Protein AF-A0A357CYU9-F1 (afdb_monomer)

Solvent-accessible surface area (backbone atoms only — not comparable to full-atom values): 6472 Å² total; per-residue (Å²): 119,71,69,60,55,52,53,54,51,50,53,52,49,54,56,62,75,67,53,81,68,62,69,78,42,71,64,69,61,31,73,66,31,41,65,56,50,75,91,86,42,53,57,54,31,37,32,49,44,94,86,39,36,31,40,33,36,22,30,33,17,46,42,53,65,66,35,43,41,33,66,43,58,85,70,56,10,29,72,52,79,48,78,32,68,32,52,13,72,95,37,85,16,32,34,33,38,14,65,82,14,40,38,25,30,61,38,53,46,44,81,24,32,51,36,62,58,45,65,48,64,43,67,52

Sequence (124 aa):
MSAEKGKELKTTVDSKANATQEAWITPTLLNGWVNYDESGYATCQYMKDSFGIVHVKGMVKGGSQGTAIFNLPAGYRLSKIEYFITSSNNALGILSTGSSGNVNANVANTAWVSLRSVSFKAEA

Structure (mmCIF, N/CA/C/O backbone):
data_AF-A0A357CYU9-F1
#
_entry.id   AF-A0A357CYU9-F1
#
loop_
_atom_site.group_PDB
_atom_site.id
_atom_site.type_symbol
_atom_site.label_atom_id
_atom_site.label_alt_id
_atom_site.label_comp_id
_atom_site.label_asym_id
_atom_site.label_entity_id
_atom_site.label_seq_id
_atom_site.pdbx_PDB_ins_code
_atom_site.Cartn_x
_atom_site.Cartn_y
_atom_site.Cartn_z
_atom_site.occupancy
_atom_site.B_iso_or_equiv
_atom_site.auth_seq_id
_atom_site.auth_comp_id
_atom_site.auth_asym_id
_atom_site.auth_atom_id
_atom_site.pdbx_PDB_model_num
ATOM 1 N N . MET A 1 1 ? -23.576 17.139 40.466 1.00 58.78 1 MET A N 1
ATOM 2 C CA . MET A 1 1 ? -23.264 17.487 39.061 1.00 58.78 1 MET A CA 1
ATOM 3 C C . MET A 1 1 ? -21.772 17.720 38.774 1.00 58.78 1 MET A C 1
ATOM 5 O O . MET A 1 1 ? -21.321 17.230 37.753 1.00 58.78 1 MET A O 1
ATOM 9 N N . SER A 1 2 ? -20.974 18.403 39.616 1.00 66.19 2 SER A N 1
ATOM 10 C CA . SER A 1 2 ? -19.544 18.669 39.297 1.00 66.19 2 SER A CA 1
ATOM 11 C C . SER A 1 2 ? -18.601 17.453 39.461 1.00 66.19 2 SER A C 1
ATOM 13 O O . SER A 1 2 ? -17.756 17.200 38.608 1.00 66.19 2 SER A O 1
ATOM 15 N N . ALA A 1 3 ? -18.778 16.641 40.512 1.00 66.69 3 ALA A N 1
ATOM 16 C CA . ALA A 1 3 ? -17.900 15.493 40.797 1.00 66.69 3 ALA A CA 1
ATOM 17 C C . ALA A 1 3 ? -18.067 14.308 39.819 1.00 66.69 3 ALA A C 1
ATOM 19 O O . ALA A 1 3 ? -17.107 13.609 39.506 1.00 66.69 3 ALA A O 1
ATOM 20 N N . GLU A 1 4 ? -19.281 14.102 39.311 1.00 68.62 4 GLU A N 1
ATOM 21 C CA . GLU A 1 4 ? -19.623 13.024 38.373 1.00 68.62 4 GLU A CA 1
ATOM 22 C C . GLU A 1 4 ? -19.003 13.273 36.991 1.00 68.62 4 GLU A C 1
ATOM 24 O O . GLU A 1 4 ? -18.333 12.401 36.439 1.00 68.62 4 GLU A O 1
ATOM 29 N N . LYS A 1 5 ? -19.059 14.529 36.532 1.00 72.31 5 LYS A N 1
ATOM 30 C CA . LYS A 1 5 ? -18.427 14.989 35.291 1.00 72.31 5 LYS A CA 1
ATOM 31 C C . LYS A 1 5 ? -16.902 14.805 35.297 1.00 72.31 5 LYS A C 1
ATOM 33 O O . LYS A 1 5 ? -16.318 14.473 34.272 1.00 72.31 5 LYS A O 1
ATOM 38 N N . GLY A 1 6 ? -16.246 14.974 36.450 1.00 71.44 6 GLY A N 1
ATOM 39 C CA . GLY A 1 6 ? -14.804 14.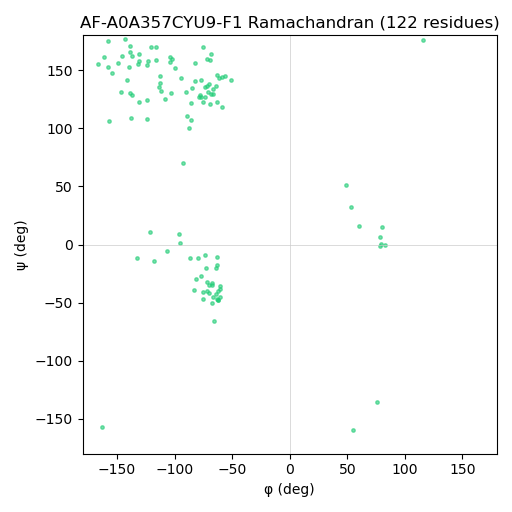725 36.596 1.00 71.44 6 GLY A CA 1
ATOM 40 C C . GLY A 1 6 ? -14.424 13.239 36.522 1.00 71.44 6 GLY A C 1
ATOM 41 O O . GLY A 1 6 ? -13.381 12.891 35.965 1.00 71.44 6 GLY A O 1
ATOM 42 N N . LYS A 1 7 ? -15.286 12.349 37.030 1.00 73.94 7 LYS A N 1
ATOM 43 C CA . LYS A 1 7 ? -15.086 10.891 36.991 1.00 73.94 7 LYS A CA 1
ATOM 44 C C . LYS A 1 7 ? -15.277 10.329 35.576 1.00 73.94 7 LYS A C 1
ATOM 46 O O . LYS A 1 7 ? -14.486 9.491 35.141 1.00 73.94 7 LYS A O 1
ATOM 51 N N . GLU A 1 8 ? -16.266 10.831 34.838 1.00 76.94 8 GLU A N 1
ATOM 52 C CA . GLU A 1 8 ? -16.493 10.499 33.422 1.00 76.94 8 GLU A CA 1
ATOM 53 C C . GLU A 1 8 ? -15.337 10.959 32.525 1.00 76.94 8 GLU A C 1
ATOM 55 O O . GLU A 1 8 ? -14.867 10.197 31.674 1.00 76.94 8 GLU A O 1
ATOM 60 N N . LEU A 1 9 ? -14.819 12.173 32.755 1.00 77.69 9 LEU A N 1
ATOM 61 C CA . LEU A 1 9 ? -13.689 12.706 31.993 1.00 77.69 9 LEU A CA 1
ATOM 62 C C . LEU A 1 9 ? -12.433 11.848 32.188 1.00 77.69 9 LEU A C 1
ATOM 64 O O . LEU A 1 9 ? -11.801 11.448 31.213 1.00 77.69 9 LEU A O 1
A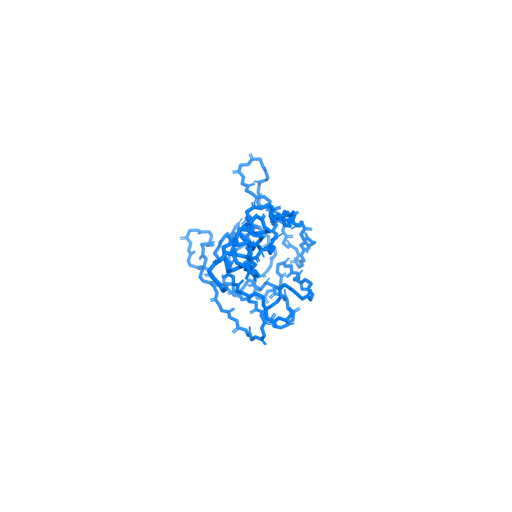TOM 68 N N . LYS A 1 10 ? -12.109 11.505 33.441 1.00 79.06 10 LYS A N 1
ATOM 69 C CA . LYS A 1 10 ? -10.962 10.650 33.773 1.00 79.06 10 LYS A CA 1
ATOM 70 C C . LYS A 1 10 ? -11.079 9.262 33.138 1.00 79.06 10 LYS A C 1
ATOM 72 O O . LYS A 1 10 ? -10.131 8.792 32.525 1.00 79.06 10 LYS A O 1
ATOM 77 N N . THR A 1 11 ? -12.254 8.641 33.223 1.00 77.31 11 THR A N 1
ATOM 78 C CA . THR A 1 11 ? -12.504 7.312 32.636 1.00 77.31 11 THR A CA 1
ATOM 79 C C . THR A 1 11 ? -12.337 7.330 31.113 1.00 77.31 11 THR A C 1
ATOM 81 O O . THR A 1 11 ? -11.739 6.425 30.533 1.00 77.31 11 THR A O 1
ATOM 84 N N . THR A 1 12 ? -12.801 8.398 30.459 1.00 78.94 12 THR A N 1
ATOM 85 C CA . THR A 1 12 ? -12.650 8.577 29.010 1.00 78.94 12 THR A CA 1
ATOM 86 C C . THR A 1 12 ? -11.183 8.775 28.620 1.00 78.94 12 THR A C 1
ATOM 88 O O . THR A 1 12 ? -10.710 8.132 27.683 1.00 78.94 12 THR A O 1
ATOM 91 N N . VAL A 1 13 ? -10.442 9.612 29.353 1.00 82.50 13 VAL A N 1
ATOM 92 C CA . VAL A 1 13 ? -9.008 9.852 29.115 1.00 82.50 13 VAL A CA 1
ATOM 93 C C . VAL A 1 13 ? -8.201 8.569 29.297 1.00 82.50 13 VAL A C 1
ATOM 95 O O . VAL A 1 13 ? -7.439 8.213 28.401 1.00 82.50 13 VAL A O 1
ATOM 98 N N . ASP A 1 14 ? -8.429 7.834 30.387 1.00 83.00 14 ASP A N 1
ATOM 99 C CA . ASP A 1 14 ? -7.730 6.577 30.674 1.00 83.00 14 ASP A CA 1
ATOM 100 C C . ASP A 1 14 ? -7.992 5.532 29.567 1.00 83.00 14 ASP A C 1
ATOM 102 O O . ASP A 1 14 ? -7.073 4.839 29.130 1.00 83.00 14 ASP A O 1
ATOM 106 N N . SER A 1 15 ? -9.222 5.474 29.032 1.00 76.88 15 SER A N 1
ATOM 107 C CA . SER A 1 15 ? -9.577 4.564 27.929 1.00 76.88 15 SER A CA 1
ATOM 108 C C . SER A 1 15 ? -8.891 4.897 26.597 1.00 76.88 15 SER A C 1
ATOM 110 O O . SER A 1 15 ? -8.580 3.994 25.822 1.00 76.88 15 SER A O 1
ATOM 112 N N . LYS A 1 16 ? -8.641 6.183 26.318 1.00 76.44 16 LYS A N 1
ATOM 113 C CA . LYS A 1 16 ? -7.966 6.637 25.093 1.00 76.44 16 LYS A CA 1
ATOM 114 C C . LYS A 1 16 ? -6.447 6.552 25.215 1.00 76.44 16 LYS A C 1
ATOM 116 O O . LYS A 1 16 ? -5.795 6.167 24.252 1.00 76.44 16 LYS A O 1
ATOM 121 N N . ALA A 1 17 ? -5.899 6.881 26.384 1.00 75.00 17 ALA A N 1
ATOM 122 C CA . ALA A 1 17 ? -4.464 6.846 26.650 1.00 75.00 17 ALA A CA 1
ATOM 123 C C . ALA A 1 17 ? -3.900 5.416 26.641 1.00 75.00 17 ALA A C 1
ATOM 125 O O . ALA A 1 17 ? -2.791 5.204 26.160 1.00 75.00 17 ALA A O 1
ATOM 126 N N . ASN A 1 18 ? -4.681 4.436 27.109 1.00 77.56 18 ASN A N 1
ATOM 127 C CA . ASN A 1 18 ? -4.285 3.025 27.130 1.00 77.56 18 ASN A CA 1
ATOM 128 C C . ASN A 1 18 ? -4.807 2.217 25.929 1.00 77.56 18 ASN A C 1
ATOM 130 O O . ASN A 1 18 ? -4.711 0.987 25.927 1.00 77.56 18 ASN A O 1
ATOM 134 N N . ALA A 1 19 ? -5.380 2.870 24.913 1.00 77.06 19 ALA A N 1
ATOM 135 C CA . ALA A 1 19 ? -5.857 2.172 23.726 1.00 77.06 19 ALA A CA 1
ATOM 136 C C . ALA A 1 19 ? -4.675 1.512 22.997 1.00 77.06 19 ALA A C 1
ATOM 138 O O . ALA A 1 19 ? -3.712 2.173 22.610 1.00 77.06 19 ALA A O 1
ATOM 139 N N . THR A 1 20 ? -4.745 0.194 22.812 1.00 81.94 20 THR A N 1
ATOM 140 C CA . THR A 1 20 ? -3.708 -0.547 22.087 1.00 81.94 20 THR A CA 1
ATOM 141 C C . THR A 1 20 ? -3.879 -0.321 20.591 1.00 81.94 20 THR A C 1
ATOM 143 O O . THR A 1 20 ? -4.962 -0.522 20.043 1.00 81.94 20 THR A O 1
ATOM 146 N N . GLN A 1 21 ? -2.804 0.104 19.936 1.00 88.50 21 GLN A N 1
ATOM 147 C CA . GLN A 1 21 ? -2.770 0.313 18.496 1.00 88.50 21 GLN A CA 1
ATOM 148 C C . GLN A 1 21 ? -2.738 -1.036 17.759 1.00 88.50 21 GLN A C 1
ATOM 150 O O . GLN A 1 21 ? -1.974 -1.927 18.130 1.00 88.50 21 GLN A O 1
ATOM 155 N N . GLU A 1 22 ? -3.543 -1.177 16.702 1.00 91.81 22 GLU A N 1
ATOM 156 C CA . GLU A 1 22 ? -3.456 -2.295 15.760 1.00 91.81 22 GLU A CA 1
ATOM 157 C C . GLU A 1 22 ? -2.018 -2.477 15.251 1.00 91.81 22 GLU A C 1
ATOM 159 O O . GLU A 1 22 ? -1.309 -1.503 14.975 1.00 91.81 22 GLU A O 1
ATOM 164 N N . ALA A 1 23 ? -1.599 -3.733 15.099 1.00 94.56 23 ALA A N 1
ATOM 165 C CA . ALA A 1 23 ? -0.304 -4.069 14.529 1.00 94.56 23 ALA A CA 1
ATOM 166 C C . ALA A 1 23 ? -0.244 -3.749 13.025 1.00 94.56 23 ALA A C 1
ATOM 168 O O . ALA A 1 23 ? -1.260 -3.683 12.334 1.00 94.56 23 ALA A O 1
ATOM 169 N N . TRP A 1 24 ? 0.973 -3.598 12.501 1.00 96.69 24 TRP A N 1
ATOM 170 C CA . TRP A 1 24 ? 1.197 -3.512 11.059 1.00 96.69 24 TRP A CA 1
ATOM 171 C C . TRP A 1 24 ? 0.903 -4.852 10.383 1.00 96.69 24 TRP A C 1
ATOM 173 O O . TRP A 1 24 ? 1.431 -5.885 10.790 1.00 96.69 24 TRP A O 1
ATOM 183 N N . ILE A 1 25 ? 0.099 -4.814 9.323 1.00 97.94 25 ILE A N 1
ATOM 184 C CA . ILE A 1 25 ? -0.279 -5.972 8.517 1.00 97.94 25 ILE A CA 1
ATOM 185 C C . ILE A 1 25 ? 0.528 -5.953 7.219 1.00 97.94 25 ILE A C 1
ATOM 187 O O . ILE A 1 25 ? 0.585 -4.936 6.523 1.00 97.94 25 ILE A O 1
ATOM 191 N N . THR A 1 26 ? 1.145 -7.085 6.885 1.00 97.75 26 THR A N 1
ATOM 192 C CA . THR A 1 26 ? 1.853 -7.283 5.614 1.00 97.75 26 THR A CA 1
ATOM 193 C C . THR A 1 26 ? 0.868 -7.823 4.568 1.00 97.75 26 THR A C 1
ATOM 195 O O . THR A 1 26 ? 0.411 -8.959 4.712 1.00 97.75 26 THR A O 1
ATOM 198 N N . PRO A 1 27 ? 0.499 -7.046 3.531 1.00 97.88 27 PRO A N 1
ATOM 199 C CA . PRO A 1 27 ? -0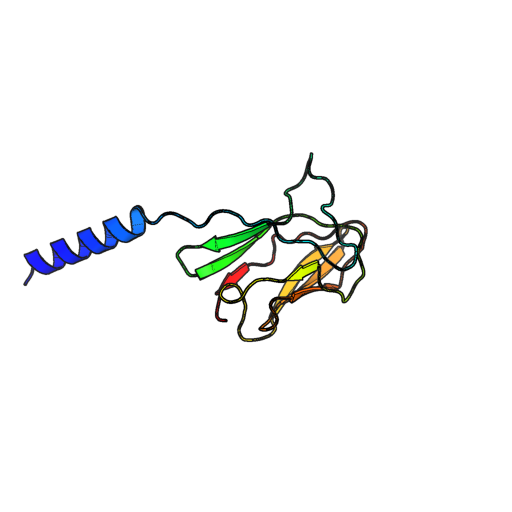.373 -7.527 2.467 1.00 97.88 27 PRO A CA 1
ATOM 200 C C . PRO A 1 27 ? 0.341 -8.529 1.555 1.00 97.88 27 PRO A C 1
ATOM 202 O O . PRO A 1 27 ? 1.563 -8.520 1.417 1.00 97.88 27 PRO A O 1
ATOM 205 N N . THR A 1 28 ? -0.448 -9.333 0.841 1.00 98.06 28 THR A N 1
ATOM 206 C CA . THR A 1 28 ? 0.047 -10.042 -0.346 1.00 98.06 28 THR A CA 1
ATOM 207 C C . THR A 1 28 ? 0.161 -9.054 -1.504 1.00 98.06 28 THR A C 1
ATOM 209 O O . THR A 1 28 ? -0.826 -8.409 -1.866 1.00 98.06 28 THR A O 1
ATOM 212 N N . LEU A 1 29 ? 1.360 -8.932 -2.074 1.00 98.25 29 LEU A N 1
ATOM 213 C CA . LEU A 1 29 ? 1.587 -8.123 -3.268 1.00 98.25 29 LEU A CA 1
ATOM 214 C C . LEU A 1 29 ? 1.089 -8.865 -4.516 1.00 98.25 29 LEU A C 1
ATOM 216 O O . LEU A 1 29 ? 1.205 -10.085 -4.623 1.00 98.25 29 LEU A O 1
ATOM 220 N N . LEU A 1 30 ? 0.497 -8.120 -5.443 1.00 98.44 30 LEU A N 1
ATOM 221 C CA . LEU A 1 30 ? -0.191 -8.629 -6.627 1.00 98.44 30 LEU A CA 1
ATOM 222 C C . LEU A 1 30 ? 0.522 -8.181 -7.905 1.00 98.44 30 LEU A C 1
ATOM 224 O O . LEU A 1 30 ? 1.391 -7.316 -7.881 1.00 98.44 30 LEU A O 1
ATOM 228 N N . ASN A 1 31 ? 0.125 -8.750 -9.046 1.00 97.69 31 ASN A N 1
ATOM 229 C CA . ASN A 1 31 ? 0.497 -8.269 -10.384 1.00 97.69 31 ASN A CA 1
ATOM 230 C C . ASN A 1 31 ? 2.012 -8.099 -10.617 1.00 97.69 31 ASN A C 1
ATOM 232 O O . ASN A 1 31 ? 2.428 -7.212 -11.355 1.00 97.69 31 ASN A O 1
ATOM 236 N N . GLY A 1 32 ? 2.838 -8.939 -9.982 1.00 97.50 32 GLY A N 1
ATOM 237 C CA . GLY A 1 32 ? 4.298 -8.906 -10.114 1.00 97.50 32 GLY A CA 1
ATOM 238 C C . GLY A 1 32 ? 4.998 -7.808 -9.307 1.00 97.50 32 GLY A C 1
ATOM 239 O O . GLY A 1 32 ? 6.207 -7.632 -9.464 1.00 97.50 32 GLY A O 1
ATOM 240 N N . TRP A 1 33 ? 4.274 -7.066 -8.463 1.00 98.12 33 TRP A N 1
ATOM 241 C CA . TRP A 1 33 ? 4.878 -6.160 -7.490 1.00 98.12 33 TRP A CA 1
ATOM 242 C C . TRP A 1 33 ? 5.571 -6.953 -6.380 1.00 98.12 33 TRP A C 1
ATOM 244 O O . TRP A 1 33 ? 5.043 -7.943 -5.878 1.00 98.12 33 TRP A O 1
ATOM 254 N N . VAL A 1 34 ? 6.753 -6.494 -5.980 1.00 97.88 34 VAL A N 1
ATOM 255 C CA . VAL A 1 34 ? 7.544 -7.053 -4.873 1.00 97.88 34 VAL A CA 1
ATOM 256 C C . VAL A 1 34 ? 8.121 -5.919 -4.027 1.00 97.88 34 VAL A C 1
ATOM 258 O O . VAL A 1 34 ? 8.191 -4.780 -4.492 1.00 97.88 34 VAL A O 1
ATOM 261 N N . ASN A 1 35 ? 8.556 -6.195 -2.796 1.00 97.62 35 ASN A N 1
ATOM 262 C CA . ASN A 1 35 ? 9.291 -5.198 -2.009 1.00 97.62 35 ASN A CA 1
ATOM 263 C C . ASN A 1 35 ? 10.602 -4.816 -2.723 1.00 97.62 35 ASN A C 1
ATOM 265 O O . ASN A 1 35 ? 11.235 -5.649 -3.376 1.00 97.62 35 ASN A O 1
ATOM 269 N N . TYR A 1 36 ? 10.996 -3.543 -2.638 1.00 95.94 36 TYR A N 1
ATOM 270 C CA . TYR A 1 36 ? 12.164 -3.023 -3.356 1.00 95.94 36 TYR A CA 1
ATOM 271 C C . TYR A 1 36 ? 13.482 -3.641 -2.860 1.00 95.94 36 TYR A C 1
ATOM 273 O O . TYR A 1 36 ? 14.144 -4.366 -3.608 1.00 95.94 36 TYR A O 1
ATOM 281 N N . ASP A 1 37 ? 13.835 -3.359 -1.607 1.00 90.19 37 ASP A N 1
ATOM 282 C CA . ASP A 1 37 ? 14.990 -3.902 -0.891 1.00 90.19 37 ASP A CA 1
ATOM 283 C C . ASP A 1 37 ? 14.721 -3.793 0.615 1.00 90.19 37 ASP A C 1
ATOM 285 O O . ASP A 1 37 ? 14.745 -2.705 1.190 1.00 90.19 37 ASP A O 1
ATOM 289 N N . GLU A 1 38 ? 14.434 -4.926 1.250 1.00 79.56 38 GLU A N 1
ATOM 290 C CA . GLU A 1 38 ? 14.047 -4.989 2.664 1.00 79.56 38 GLU A CA 1
ATOM 291 C C . GLU A 1 38 ? 15.229 -4.758 3.624 1.00 79.56 38 GLU A C 1
ATOM 293 O O . GLU A 1 38 ? 15.015 -4.589 4.822 1.00 79.56 38 GLU A O 1
ATOM 298 N N . SER A 1 39 ? 16.471 -4.717 3.121 1.00 85.19 39 SER A N 1
ATOM 299 C CA . SER A 1 39 ? 17.660 -4.459 3.944 1.00 85.19 39 SER A CA 1
ATOM 300 C C . SER A 1 39 ? 17.881 -2.969 4.229 1.00 85.19 39 SER A C 1
ATOM 302 O O . SER A 1 39 ? 18.403 -2.615 5.287 1.00 85.19 39 SER A O 1
ATOM 304 N N . GLY A 1 40 ? 17.452 -2.096 3.309 1.00 89.81 40 GLY A N 1
ATOM 305 C CA . GLY A 1 40 ? 17.601 -0.640 3.413 1.00 89.81 40 GLY A CA 1
ATOM 306 C C . GLY A 1 40 ? 16.285 0.141 3.447 1.00 89.81 40 GLY A C 1
ATOM 307 O O . GLY A 1 40 ? 16.286 1.320 3.804 1.00 89.81 40 GLY A O 1
ATOM 308 N N . TYR A 1 41 ? 15.160 -0.486 3.092 1.00 93.50 41 TYR A N 1
ATOM 309 C CA . TYR A 1 41 ? 13.866 0.181 2.954 1.00 93.50 41 TYR A CA 1
ATOM 310 C C . TYR A 1 41 ? 12.752 -0.582 3.666 1.00 93.50 41 TYR A C 1
ATOM 312 O O . TYR A 1 41 ? 12.804 -1.792 3.863 1.00 93.50 41 TYR A O 1
ATOM 320 N N . ALA A 1 42 ? 11.702 0.147 4.047 1.00 94.12 42 ALA A N 1
ATOM 321 C CA . ALA A 1 42 ? 10.553 -0.455 4.706 1.00 94.12 42 ALA A CA 1
ATOM 322 C C . ALA A 1 42 ? 9.821 -1.444 3.777 1.00 94.12 42 ALA A C 1
ATOM 324 O O . ALA A 1 42 ? 9.526 -1.133 2.620 1.00 94.12 42 ALA A O 1
ATOM 325 N N . THR A 1 43 ? 9.451 -2.598 4.327 1.00 96.38 43 THR A N 1
ATOM 326 C CA . THR A 1 43 ? 8.523 -3.555 3.711 1.00 96.38 43 THR A CA 1
ATOM 327 C C . THR A 1 43 ? 7.140 -2.922 3.541 1.00 96.38 43 THR A C 1
ATOM 329 O O . THR A 1 43 ? 6.706 -2.121 4.380 1.00 96.38 43 THR A O 1
ATOM 332 N N . CYS A 1 44 ? 6.432 -3.281 2.466 1.00 97.75 44 CYS A N 1
ATOM 333 C CA . CYS A 1 44 ? 5.042 -2.885 2.265 1.00 97.75 44 CYS A CA 1
ATOM 334 C C . CYS A 1 44 ? 4.174 -3.393 3.420 1.00 97.75 44 CYS A C 1
ATOM 336 O O . CYS A 1 44 ? 4.074 -4.599 3.637 1.00 97.75 44 CYS A O 1
ATOM 338 N N . GLN A 1 45 ? 3.546 -2.477 4.156 1.00 97.88 45 GLN A N 1
ATOM 339 C CA . GLN A 1 45 ? 2.621 -2.791 5.244 1.00 97.88 45 GLN A CA 1
ATOM 340 C C . GLN A 1 45 ? 1.555 -1.701 5.366 1.00 97.88 45 GLN A C 1
ATOM 342 O O . GLN A 1 45 ? 1.793 -0.544 5.006 1.00 97.88 45 GLN A O 1
ATOM 347 N N . TYR A 1 46 ? 0.407 -2.050 5.939 1.00 98.12 46 TYR A N 1
ATOM 348 C CA . TYR A 1 46 ? -0.637 -1.097 6.306 1.00 98.12 46 TYR A CA 1
ATOM 349 C C . TYR A 1 46 ? -1.107 -1.316 7.745 1.00 98.12 46 TYR A C 1
ATOM 351 O O . TYR A 1 46 ? -0.917 -2.384 8.322 1.00 98.12 46 TYR A O 1
ATOM 359 N N . MET A 1 47 ? -1.692 -0.287 8.341 1.00 96.88 47 MET A N 1
ATOM 360 C CA . MET A 1 47 ? -2.251 -0.322 9.691 1.00 96.88 47 MET A CA 1
ATOM 361 C C . MET A 1 47 ? -3.344 0.737 9.793 1.00 96.88 47 MET A C 1
ATOM 363 O O . MET A 1 47 ? -3.238 1.773 9.142 1.00 96.88 47 MET A O 1
ATOM 367 N N . LYS A 1 48 ? -4.385 0.494 10.591 1.00 95.81 48 LYS A N 1
ATOM 368 C CA . LYS A 1 48 ? -5.402 1.501 10.896 1.00 95.81 48 LYS A CA 1
ATOM 369 C C . LYS A 1 48 ? -5.247 1.961 12.334 1.00 95.81 48 LYS A C 1
ATOM 371 O O . LYS A 1 48 ? -5.224 1.149 13.258 1.00 95.81 48 LYS A O 1
ATOM 376 N N . ASP A 1 49 ? -5.107 3.266 12.520 1.00 94.62 49 ASP A N 1
ATOM 377 C CA . ASP A 1 49 ? -4.932 3.832 13.845 1.00 94.62 49 ASP A CA 1
ATOM 378 C C . ASP A 1 49 ? -6.231 3.871 14.657 1.00 94.62 49 ASP A C 1
ATOM 380 O O . ASP A 1 49 ? -7.329 3.629 14.149 1.00 94.62 49 ASP A O 1
ATOM 384 N N . SER A 1 50 ? -6.114 4.176 15.948 1.00 91.19 50 SER A N 1
ATOM 385 C CA . SER A 1 50 ? -7.265 4.300 16.850 1.00 91.19 50 SER A CA 1
ATOM 386 C C . SER A 1 50 ? -8.235 5.440 16.486 1.00 91.19 50 SER A C 1
ATOM 388 O O . SER A 1 50 ? -9.344 5.494 17.026 1.00 91.19 50 SER A O 1
ATOM 390 N N . PHE A 1 51 ? -7.857 6.325 15.556 1.00 91.00 51 PHE A N 1
ATOM 391 C CA . PHE A 1 51 ? -8.716 7.358 14.972 1.00 91.00 51 PHE A CA 1
ATOM 392 C C . PHE A 1 51 ? -9.362 6.917 13.649 1.00 91.00 51 PHE A C 1
ATOM 394 O O . PHE A 1 51 ? -10.130 7.676 13.051 1.00 91.00 51 PHE A O 1
ATOM 401 N N . GLY A 1 52 ? -9.101 5.684 13.211 1.00 93.62 52 GLY A N 1
ATOM 402 C CA . GLY A 1 52 ? -9.611 5.125 11.967 1.00 93.62 52 GLY A CA 1
ATOM 403 C C . GLY A 1 52 ? -8.832 5.577 10.733 1.00 93.62 52 GLY A C 1
ATOM 404 O O . GLY A 1 52 ? -9.338 5.411 9.625 1.00 93.62 52 GLY A O 1
ATOM 405 N N . ILE A 1 53 ? -7.636 6.151 10.890 1.00 96.50 53 ILE A N 1
ATOM 406 C CA . ILE A 1 53 ? -6.783 6.527 9.763 1.00 96.50 53 ILE A CA 1
ATOM 407 C C . ILE A 1 53 ? -5.950 5.321 9.347 1.00 96.50 53 ILE A C 1
ATOM 409 O O . ILE A 1 53 ? -5.190 4.760 10.132 1.00 96.50 53 ILE A O 1
ATOM 413 N N . VAL A 1 54 ? -6.092 4.924 8.091 1.00 97.62 54 VAL A N 1
ATOM 414 C CA . VAL A 1 54 ? -5.249 3.923 7.454 1.00 97.62 54 VAL A CA 1
ATOM 415 C C . VAL A 1 54 ? -3.939 4.583 7.070 1.00 97.62 54 VAL A C 1
ATOM 417 O O . VAL A 1 54 ? -3.909 5.600 6.382 1.00 97.62 54 VAL A O 1
ATOM 420 N N . HIS A 1 55 ? -2.847 3.980 7.511 1.00 97.38 55 HIS A N 1
ATOM 421 C CA . HIS A 1 55 ? -1.484 4.339 7.170 1.00 97.38 55 HIS A CA 1
ATOM 422 C C . HIS A 1 55 ? -0.894 3.231 6.323 1.00 97.38 55 HIS A C 1
ATOM 424 O O . HIS A 1 55 ? -0.955 2.062 6.702 1.00 97.38 55 HIS A O 1
ATOM 430 N N . VAL A 1 56 ? -0.266 3.598 5.212 1.00 97.75 56 VAL A N 1
ATOM 431 C CA . VAL A 1 56 ? 0.531 2.674 4.408 1.00 97.75 56 VAL A CA 1
ATOM 432 C C . VAL A 1 56 ? 1.999 3.082 4.495 1.00 97.75 56 VAL A C 1
ATOM 434 O O . VAL A 1 56 ? 2.362 4.257 4.619 1.00 97.75 56 VAL A O 1
ATOM 437 N N . LYS A 1 57 ? 2.882 2.090 4.482 1.00 95.88 57 LYS A N 1
ATOM 438 C CA . LYS A 1 57 ? 4.323 2.295 4.382 1.00 95.88 57 LYS A CA 1
ATOM 439 C C . LYS A 1 57 ? 4.935 1.262 3.453 1.00 95.88 57 LYS A C 1
ATOM 441 O O . LYS A 1 57 ? 4.328 0.239 3.151 1.00 95.88 57 LYS A O 1
ATOM 446 N N . GLY A 1 58 ? 6.168 1.542 3.066 1.00 95.94 58 GLY A N 1
ATOM 447 C CA . GLY A 1 58 ? 7.012 0.634 2.316 1.00 95.94 58 GLY A CA 1
ATOM 448 C C . GLY A 1 58 ? 7.361 1.142 0.931 1.00 95.94 58 GLY A C 1
ATOM 449 O O . GLY A 1 58 ? 6.916 2.213 0.506 1.00 95.94 58 GLY A O 1
ATOM 450 N N . MET A 1 59 ? 8.196 0.364 0.256 1.00 96.94 59 MET A N 1
ATOM 45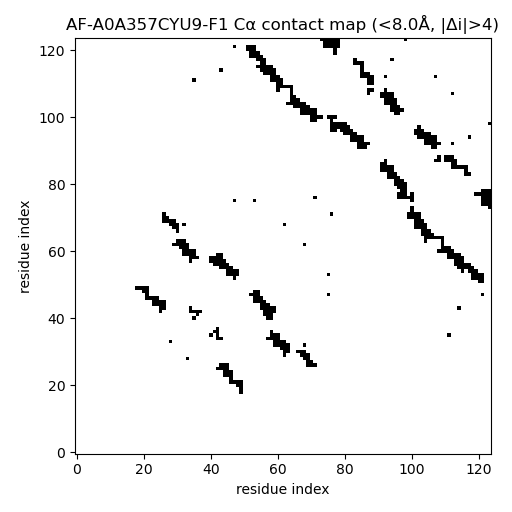1 C CA . MET A 1 59 ? 8.697 0.663 -1.076 1.00 96.94 59 MET A CA 1
ATOM 452 C C . MET A 1 59 ? 8.655 -0.603 -1.922 1.00 96.94 59 MET A C 1
ATOM 454 O O . MET A 1 59 ? 9.134 -1.656 -1.499 1.00 96.94 59 MET A O 1
ATOM 458 N N . VAL A 1 60 ? 8.062 -0.506 -3.107 1.00 97.94 60 VAL A N 1
ATOM 459 C CA . VAL A 1 60 ? 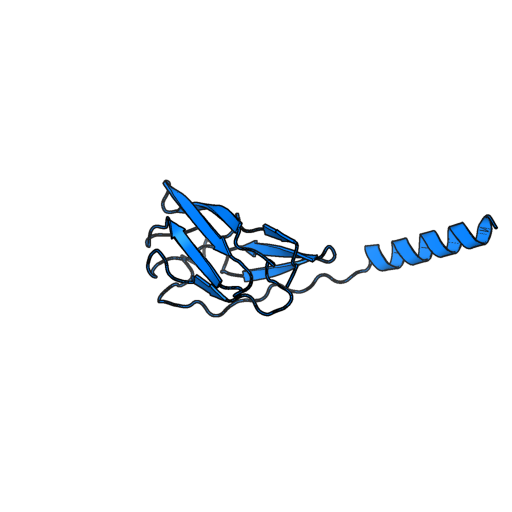7.827 -1.652 -3.997 1.00 97.94 60 VAL A CA 1
ATOM 460 C C . VAL A 1 60 ? 8.467 -1.433 -5.358 1.00 97.94 60 VAL A C 1
ATOM 462 O O . VAL A 1 60 ? 8.723 -0.296 -5.744 1.00 97.94 60 VAL A O 1
ATOM 465 N N . LYS A 1 61 ? 8.721 -2.520 -6.086 1.00 97.75 61 LYS A N 1
ATOM 466 C CA . LYS A 1 61 ? 9.271 -2.541 -7.446 1.00 97.75 61 LYS A CA 1
ATOM 467 C C . LYS A 1 61 ? 8.646 -3.645 -8.288 1.00 97.75 61 LYS A C 1
ATOM 469 O O . LYS A 1 61 ? 7.884 -4.469 -7.784 1.00 97.75 61 LYS A O 1
ATOM 474 N N . GLY A 1 62 ? 9.038 -3.691 -9.554 1.00 97.19 62 GLY A N 1
ATOM 475 C CA . GLY A 1 62 ? 8.518 -4.626 -10.535 1.00 97.19 62 GLY A CA 1
ATOM 476 C C . GLY A 1 62 ? 7.128 -4.203 -10.979 1.00 97.19 62 GLY A C 1
ATOM 477 O O . GLY A 1 62 ? 6.892 -3.027 -11.252 1.00 97.19 62 GLY A O 1
ATOM 478 N N . GLY A 1 63 ? 6.228 -5.177 -11.044 1.00 96.00 63 GLY A N 1
ATOM 479 C CA . GLY A 1 63 ? 4.835 -4.981 -11.412 1.00 96.00 63 GLY A CA 1
ATOM 480 C C . GLY A 1 63 ? 4.616 -4.279 -12.750 1.00 96.00 63 GLY A C 1
ATOM 481 O O . GLY A 1 63 ? 5.466 -4.273 -13.643 1.00 96.00 63 GLY A O 1
ATOM 482 N N . SER A 1 64 ? 3.423 -3.717 -12.916 1.00 94.50 64 SER A N 1
ATOM 483 C CA . SER A 1 64 ? 3.042 -2.965 -14.113 1.00 94.50 64 SER A CA 1
ATOM 484 C C . SER A 1 64 ? 2.191 -1.757 -13.746 1.00 94.50 64 SER A C 1
ATOM 486 O O . SER A 1 64 ? 1.343 -1.820 -12.853 1.00 94.50 64 SER A O 1
ATOM 488 N N . GLN A 1 65 ? 2.409 -0.647 -14.446 1.00 93.25 65 GLN A N 1
ATOM 489 C CA . GLN A 1 65 ? 1.605 0.560 -14.281 1.00 93.25 65 GLN A CA 1
ATOM 490 C C . GLN A 1 65 ? 0.121 0.267 -14.566 1.00 93.25 65 GLN A C 1
ATOM 492 O O . GLN A 1 65 ? -0.210 -0.551 -15.420 1.00 93.25 65 GLN A O 1
ATOM 497 N N . GLY A 1 66 ? -0.772 0.919 -13.824 1.00 92.75 66 GLY A N 1
ATOM 498 C CA . GLY A 1 66 ? -2.221 0.738 -13.929 1.00 92.75 66 GLY A CA 1
ATOM 499 C C . GLY A 1 66 ? -2.765 -0.507 -13.222 1.00 92.75 66 GLY A C 1
ATOM 500 O O . GLY A 1 66 ? -3.974 -0.721 -13.239 1.00 92.75 66 GLY A O 1
ATOM 501 N N . THR A 1 67 ? -1.913 -1.309 -12.576 1.00 96.62 67 THR A N 1
ATOM 502 C CA . THR A 1 67 ? -2.331 -2.510 -11.834 1.00 96.62 67 THR A CA 1
ATOM 503 C C . THR A 1 67 ? -2.351 -2.279 -10.322 1.00 96.62 67 THR A C 1
ATOM 505 O O . THR A 1 67 ? -1.707 -1.362 -9.802 1.00 96.62 67 THR A O 1
ATOM 508 N N . ALA A 1 68 ? -3.097 -3.122 -9.604 1.00 97.75 68 ALA A N 1
ATOM 509 C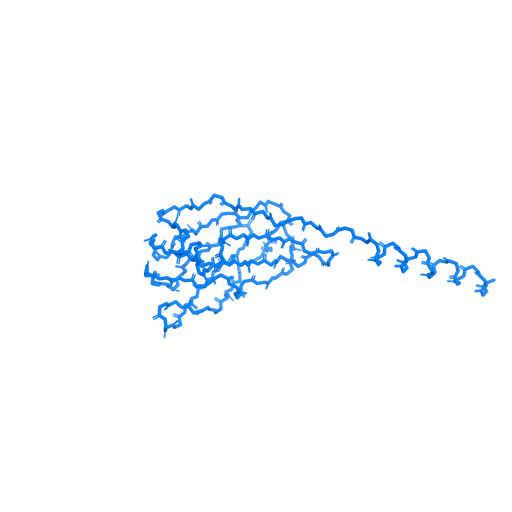 CA . ALA A 1 68 ? -3.120 -3.112 -8.146 1.00 97.75 68 ALA A CA 1
ATOM 510 C C . ALA A 1 68 ? -1.796 -3.648 -7.578 1.00 97.75 68 ALA A C 1
ATOM 512 O O . ALA A 1 68 ? -1.344 -4.724 -7.967 1.00 97.75 68 ALA A O 1
ATOM 513 N N . ILE A 1 69 ? -1.210 -2.922 -6.630 1.00 98.19 69 ILE A N 1
ATOM 514 C CA . ILE A 1 69 ? -0.035 -3.344 -5.860 1.00 98.19 69 ILE A CA 1
ATOM 515 C C . ILE A 1 69 ? -0.459 -4.378 -4.816 1.00 98.19 69 ILE A C 1
ATOM 517 O O . ILE A 1 69 ? 0.166 -5.424 -4.687 1.00 98.19 69 ILE A O 1
ATOM 521 N N . PHE A 1 70 ? -1.545 -4.097 -4.095 1.00 98.50 70 PHE A N 1
ATOM 522 C CA . PHE A 1 70 ? -2.202 -5.007 -3.158 1.00 98.50 70 PHE A CA 1
ATOM 523 C C . PHE A 1 70 ? -3.664 -4.589 -2.938 1.00 98.50 70 PHE A C 1
ATOM 525 O O . PHE A 1 70 ? -4.109 -3.554 -3.446 1.00 98.50 70 PHE A O 1
ATOM 532 N N . ASN A 1 71 ? -4.412 -5.391 -2.176 1.00 98.06 71 ASN A N 1
ATOM 533 C CA . ASN A 1 71 ? -5.789 -5.098 -1.782 1.00 98.06 71 ASN A CA 1
ATOM 534 C C . ASN A 1 71 ? -5.902 -4.874 -0.268 1.00 98.06 71 ASN A C 1
ATOM 536 O O . ASN A 1 71 ? -5.359 -5.641 0.526 1.00 98.06 71 ASN A O 1
ATOM 540 N N . LEU A 1 72 ? -6.633 -3.833 0.118 1.00 97.69 72 LEU A N 1
ATOM 541 C CA . LEU A 1 72 ? -7.040 -3.567 1.490 1.00 97.69 72 LEU A CA 1
ATOM 542 C C . LEU A 1 72 ? -8.325 -4.345 1.818 1.00 97.69 72 LEU A C 1
ATOM 544 O O . LEU A 1 72 ? -9.279 -4.313 1.029 1.00 97.69 72 LEU A O 1
ATOM 548 N N . PRO A 1 73 ? -8.411 -5.002 2.985 1.00 97.19 73 PRO A N 1
ATOM 549 C CA . PRO A 1 73 ? -9.637 -5.665 3.415 1.00 97.19 73 PRO A CA 1
ATOM 550 C C . PRO A 1 73 ? -10.740 -4.647 3.741 1.00 97.19 73 PRO A C 1
ATOM 552 O O . PRO A 1 73 ? -10.474 -3.457 3.918 1.00 97.19 73 PRO A O 1
ATOM 555 N N . ALA A 1 74 ? -11.988 -5.115 3.817 1.00 96.06 74 ALA A N 1
ATOM 556 C CA . ALA A 1 74 ? -13.107 -4.291 4.278 1.00 96.06 74 ALA A CA 1
ATOM 557 C C . ALA A 1 74 ? -12.821 -3.713 5.679 1.00 96.06 74 ALA A C 1
ATOM 559 O O . ALA A 1 74 ? -12.164 -4.355 6.501 1.00 96.06 74 ALA A O 1
ATOM 560 N N . GLY A 1 75 ? -13.278 -2.490 5.941 1.00 95.19 75 GLY A N 1
ATOM 561 C CA . GLY A 1 75 ? -12.955 -1.735 7.152 1.00 95.19 75 GLY A CA 1
ATOM 562 C C . GLY A 1 75 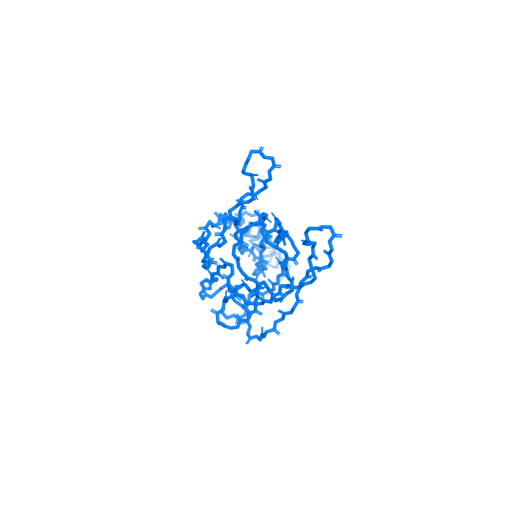? -11.616 -0.985 7.112 1.00 95.19 75 GLY A C 1
ATOM 563 O O . GLY A 1 75 ? -11.278 -0.322 8.096 1.00 95.19 75 GLY A O 1
ATOM 564 N N . TYR A 1 76 ? -10.855 -1.081 6.018 1.00 97.69 76 TYR A N 1
ATOM 565 C CA . TYR A 1 76 ? -9.637 -0.299 5.750 1.00 97.69 76 TYR A CA 1
ATOM 566 C C . TYR A 1 76 ? -9.757 0.512 4.450 1.00 97.69 76 TYR A C 1
ATOM 568 O O . TYR A 1 76 ? -8.754 1.007 3.940 1.00 97.69 76 TYR A O 1
ATOM 576 N N . ARG A 1 77 ? -10.950 0.615 3.855 1.00 97.00 77 ARG A N 1
ATOM 577 C CA . ARG A 1 77 ? -11.132 1.177 2.511 1.00 97.00 77 ARG A CA 1
ATOM 578 C C . ARG A 1 77 ? -11.710 2.583 2.577 1.00 97.00 77 ARG A C 1
ATOM 580 O O . ARG A 1 77 ? -12.299 2.985 3.578 1.00 97.00 77 ARG A O 1
ATOM 587 N N . LEU A 1 78 ? -11.560 3.316 1.480 1.00 95.19 78 LEU A N 1
ATOM 588 C CA . LEU A 1 78 ? -12.315 4.540 1.221 1.00 95.19 78 LEU A CA 1
ATOM 589 C C . LEU A 1 78 ? -13.695 4.205 0.656 1.00 95.19 78 LEU A C 1
ATOM 591 O O . LEU A 1 78 ? -13.872 3.173 0.009 1.00 95.19 78 LEU A O 1
ATOM 595 N N . SER A 1 79 ? -14.659 5.111 0.812 1.00 94.94 79 SER A N 1
ATOM 596 C CA . SER A 1 79 ? -15.970 4.977 0.165 1.00 94.94 79 SER A CA 1
ATOM 597 C C . SER A 1 79 ? -15.935 5.345 -1.326 1.00 94.94 79 SER A C 1
ATOM 599 O O . SER A 1 79 ? -16.719 4.827 -2.126 1.00 94.94 79 SER A O 1
ATOM 601 N N . LYS A 1 80 ? -15.000 6.218 -1.716 1.00 95.81 80 LYS A N 1
ATOM 602 C CA . LYS A 1 80 ? -14.807 6.731 -3.079 1.00 95.81 80 LYS A CA 1
ATOM 603 C C . LYS A 1 80 ? -13.346 6.625 -3.493 1.00 95.81 80 LYS A C 1
ATOM 605 O O . LYS A 1 80 ? -12.472 6.411 -2.664 1.00 95.81 80 LYS A O 1
ATOM 610 N N . ILE A 1 81 ? -13.091 6.736 -4.793 1.00 96.94 81 ILE A N 1
ATOM 611 C CA . ILE A 1 81 ? -11.724 6.717 -5.311 1.00 96.94 81 ILE A CA 1
ATOM 612 C C . ILE A 1 81 ? -11.043 8.043 -4.970 1.00 96.94 81 ILE A C 1
ATOM 614 O O . ILE A 1 81 ? -11.556 9.103 -5.328 1.00 96.94 81 ILE A O 1
ATOM 618 N N . GLU A 1 82 ? -9.873 7.968 -4.347 1.00 97.38 82 GLU A N 1
ATOM 619 C CA . GLU A 1 82 ? -8.980 9.105 -4.127 1.00 97.38 82 GLU A CA 1
ATOM 620 C C . GLU A 1 82 ? -7.595 8.831 -4.711 1.00 97.38 82 GLU A C 1
ATOM 622 O O . GLU A 1 82 ? -7.176 7.677 -4.851 1.00 97.38 82 GLU A O 1
ATOM 627 N N . TYR A 1 83 ? -6.891 9.911 -5.052 1.00 97.25 83 TYR A N 1
ATOM 628 C CA . TYR A 1 83 ? -5.559 9.882 -5.645 1.00 97.25 83 TYR A CA 1
ATOM 629 C C . TYR A 1 83 ? -4.516 10.455 -4.686 1.00 97.25 83 TYR A C 1
ATOM 631 O O . TYR A 1 83 ? -4.731 11.489 -4.059 1.00 97.25 83 TYR A O 1
ATOM 639 N N . PHE A 1 84 ? -3.354 9.811 -4.641 1.00 97.62 84 PHE A N 1
ATOM 640 C CA . PHE A 1 84 ? -2.238 10.158 -3.771 1.00 97.62 84 PHE A CA 1
ATOM 641 C C . PHE A 1 84 ? -0.997 10.392 -4.621 1.00 97.62 84 PHE A C 1
ATOM 643 O O . PHE A 1 84 ? -0.571 9.514 -5.375 1.00 97.62 84 PHE A O 1
ATOM 650 N N . ILE A 1 85 ? -0.391 11.569 -4.483 1.00 97.69 85 ILE A N 1
ATOM 651 C CA . ILE A 1 85 ? 0.901 11.856 -5.108 1.00 97.69 85 ILE A CA 1
ATOM 652 C C . ILE A 1 85 ? 1.9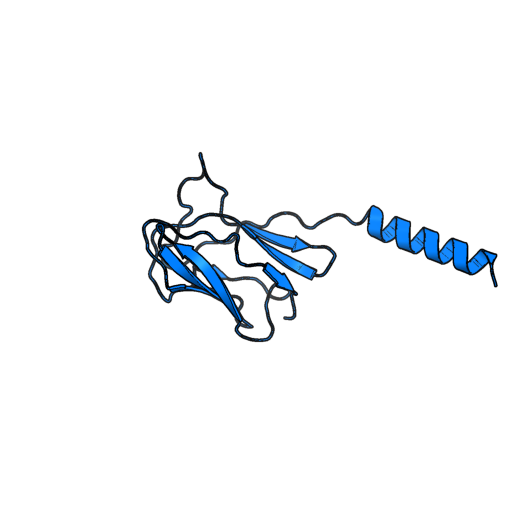74 11.061 -4.363 1.00 97.69 85 ILE A C 1
ATOM 654 O O . ILE A 1 85 ? 1.976 10.996 -3.135 1.00 97.69 85 ILE A O 1
ATOM 658 N N . THR A 1 86 ? 2.893 10.447 -5.097 1.00 96.69 86 THR A N 1
ATOM 659 C CA . THR A 1 86 ? 4.039 9.739 -4.525 1.00 96.69 86 THR A CA 1
ATOM 660 C C . THR A 1 86 ? 5.312 10.003 -5.322 1.00 96.69 86 THR A C 1
ATOM 662 O O . THR A 1 86 ? 5.278 10.577 -6.408 1.00 96.69 86 THR A O 1
ATOM 665 N N . SER A 1 87 ? 6.445 9.569 -4.780 1.00 96.62 87 SER A N 1
ATOM 666 C CA . SER A 1 87 ? 7.699 9.485 -5.519 1.00 96.62 87 SER A CA 1
ATOM 667 C C . SER A 1 87 ? 7.819 8.111 -6.172 1.00 96.62 87 SER A C 1
ATOM 669 O O . SER A 1 87 ? 7.634 7.076 -5.520 1.00 96.62 87 SER A O 1
ATOM 671 N N . SER A 1 88 ? 8.144 8.100 -7.461 1.00 96.75 88 SER A N 1
ATOM 672 C CA . SER A 1 88 ? 8.391 6.891 -8.233 1.00 96.75 88 SER A CA 1
ATOM 673 C C . SER A 1 88 ? 9.596 7.084 -9.144 1.00 96.75 88 SER A C 1
ATOM 675 O O . SER A 1 88 ? 9.543 7.838 -10.110 1.00 96.75 88 SER A O 1
ATOM 677 N N . ASN A 1 89 ? 10.700 6.414 -8.818 1.00 96.50 89 ASN A N 1
ATOM 678 C CA . ASN A 1 89 ? 11.979 6.526 -9.518 1.00 96.50 89 ASN A CA 1
ATOM 679 C C . ASN A 1 89 ? 12.448 7.972 -9.763 1.00 96.50 89 ASN A C 1
ATOM 681 O O . ASN A 1 89 ? 12.761 8.355 -10.887 1.00 96.50 89 ASN A O 1
ATOM 685 N N . ASN A 1 90 ? 12.467 8.781 -8.700 1.00 95.44 90 ASN A N 1
ATOM 686 C CA . ASN A 1 90 ? 12.805 10.212 -8.724 1.00 95.44 90 ASN A CA 1
ATOM 687 C C . ASN A 1 90 ? 11.890 11.071 -9.617 1.00 95.44 90 ASN A C 1
ATOM 689 O O . ASN A 1 90 ? 12.222 12.214 -9.922 1.00 95.44 90 ASN A O 1
ATOM 693 N N . ALA A 1 91 ? 10.732 10.543 -10.010 1.00 96.06 91 ALA A N 1
ATOM 694 C CA . ALA A 1 91 ? 9.692 11.249 -10.737 1.00 96.06 91 ALA A CA 1
ATOM 695 C C . ALA A 1 91 ? 8.378 11.251 -9.943 1.00 96.06 91 ALA A C 1
ATOM 697 O O . ALA A 1 91 ? 8.225 10.560 -8.930 1.00 96.06 91 ALA A O 1
ATOM 698 N N . LEU A 1 92 ? 7.416 12.044 -10.417 1.00 96.19 92 LEU A N 1
ATOM 699 C CA . LEU A 1 92 ? 6.066 12.051 -9.869 1.00 96.19 92 LEU A CA 1
ATOM 700 C C . LEU A 1 92 ? 5.380 10.713 -10.161 1.00 96.19 92 LEU A C 1
ATOM 702 O O . LEU A 1 92 ? 5.327 10.263 -11.305 1.00 96.19 92 LEU A O 1
ATOM 706 N N . GLY A 1 93 ? 4.824 10.110 -9.118 1.00 97.12 93 GLY A N 1
ATOM 707 C CA . GLY A 1 93 ? 3.908 8.987 -9.203 1.00 97.12 93 GLY A CA 1
ATOM 708 C C . GLY A 1 93 ? 2.524 9.350 -8.675 1.00 97.12 93 GLY A C 1
ATOM 709 O O . GLY A 1 93 ? 2.360 10.287 -7.893 1.00 97.12 93 GLY A O 1
ATOM 710 N N . ILE A 1 94 ? 1.525 8.583 -9.094 1.00 97.69 94 ILE A N 1
ATOM 711 C CA . ILE A 1 94 ? 0.139 8.695 -8.648 1.00 97.69 94 ILE A CA 1
ATOM 712 C C . ILE A 1 94 ? -0.343 7.303 -8.265 1.00 97.69 94 ILE A C 1
ATOM 714 O O . ILE A 1 94 ? -0.342 6.386 -9.091 1.00 97.69 94 ILE A O 1
ATOM 718 N N . LEU A 1 95 ? -0.781 7.173 -7.018 1.00 98.00 95 LEU A N 1
ATOM 719 C CA . LEU A 1 95 ? -1.489 6.008 -6.509 1.00 98.00 95 LEU A CA 1
ATOM 720 C C . LEU A 1 95 ? -2.976 6.327 -6.374 1.00 98.00 95 LEU A C 1
ATOM 722 O O . LEU A 1 95 ? -3.344 7.489 -6.212 1.00 98.00 95 LEU A O 1
ATOM 726 N N . SER A 1 96 ? -3.831 5.311 -6.388 1.00 97.62 96 SER A N 1
ATOM 727 C CA . SER A 1 96 ? -5.236 5.474 -6.006 1.00 97.62 96 SER A CA 1
ATOM 728 C C . SER A 1 96 ? -5.739 4.310 -5.178 1.00 97.62 96 SER A C 1
ATOM 730 O O . SER A 1 96 ? -5.250 3.188 -5.307 1.00 97.62 96 SER A O 1
ATOM 732 N N . THR A 1 97 ? -6.738 4.574 -4.346 1.00 97.56 97 THR A N 1
ATOM 733 C CA . THR A 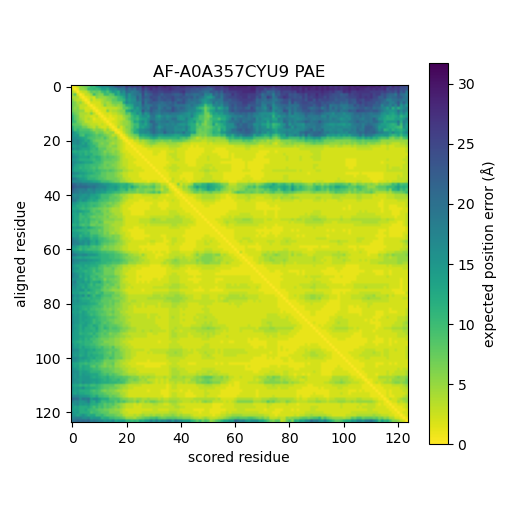1 97 ? -7.541 3.531 -3.704 1.00 97.56 97 THR A CA 1
ATOM 734 C C . THR A 1 97 ? -8.980 3.998 -3.557 1.00 97.56 97 THR A C 1
ATOM 736 O O . THR A 1 97 ? -9.269 5.183 -3.699 1.00 97.56 97 THR A O 1
ATOM 739 N N . GLY A 1 98 ? -9.893 3.057 -3.342 1.00 96.38 98 GLY A N 1
ATOM 740 C CA . GLY A 1 98 ? -11.328 3.307 -3.257 1.00 96.38 98 GLY A CA 1
ATOM 741 C C . GLY A 1 98 ? -12.065 2.146 -2.600 1.00 96.38 98 GLY A C 1
ATOM 742 O O . GLY A 1 98 ? -11.459 1.323 -1.912 1.00 96.38 98 GLY A O 1
ATOM 743 N N . SER A 1 99 ? -13.362 2.026 -2.871 1.00 96.62 99 SER A N 1
ATOM 744 C CA . SER A 1 99 ? -14.245 1.025 -2.248 1.00 96.62 99 SER A CA 1
ATOM 745 C C . SER A 1 99 ? -13.902 -0.434 -2.566 1.00 96.62 99 SER A C 1
ATOM 747 O O . SER A 1 99 ? -14.257 -1.335 -1.805 1.00 96.62 99 SER A O 1
ATOM 749 N N . SER A 1 100 ? -13.163 -0.694 -3.649 1.00 95.75 100 SER A N 1
ATOM 750 C CA . SER A 1 100 ? -12.629 -2.031 -3.945 1.00 95.75 100 SER A CA 1
ATOM 751 C C . SER A 1 100 ? -11.468 -2.427 -3.027 1.00 95.75 100 SER A C 1
ATOM 753 O O . SER A 1 100 ? -11.171 -3.613 -2.898 1.00 95.75 100 SER A O 1
ATOM 755 N N . GLY A 1 101 ? -10.809 -1.451 -2.393 1.00 96.06 101 GLY A N 1
ATOM 756 C CA . GLY A 1 101 ? -9.601 -1.631 -1.589 1.00 96.06 101 GLY A CA 1
ATOM 757 C C . GLY A 1 101 ? -8.316 -1.784 -2.404 1.00 96.06 101 GLY A C 1
ATOM 758 O O . GLY A 1 101 ? -7.248 -1.922 -1.815 1.00 96.06 101 GLY A O 1
ATOM 759 N N . ASN A 1 102 ? -8.377 -1.770 -3.738 1.00 97.75 102 ASN A N 1
ATOM 760 C CA . ASN A 1 102 ? -7.175 -1.887 -4.564 1.00 97.75 102 ASN A CA 1
ATOM 761 C C . ASN A 1 102 ? -6.317 -0.631 -4.437 1.00 97.75 102 ASN A C 1
ATOM 763 O O . ASN A 1 102 ? -6.762 0.451 -4.813 1.00 97.75 102 ASN A O 1
ATOM 767 N N . VAL A 1 103 ? -5.073 -0.797 -3.991 1.00 97.94 103 VAL A N 1
ATOM 768 C CA . VAL A 1 103 ? -4.060 0.260 -4.044 1.00 97.94 103 VAL A CA 1
ATOM 769 C C . VAL A 1 103 ? -3.372 0.172 -5.402 1.00 97.94 103 VAL A C 1
ATOM 771 O O . VAL A 1 103 ? -2.537 -0.702 -5.623 1.00 97.94 103 VAL A O 1
ATOM 774 N N . ASN A 1 104 ? -3.767 1.031 -6.341 1.00 97.69 104 ASN A N 1
ATOM 775 C CA . ASN A 1 104 ? -3.327 0.983 -7.737 1.00 97.69 104 ASN A CA 1
ATOM 776 C C . ASN A 1 104 ? -2.132 1.895 -7.996 1.00 97.69 104 ASN A C 1
ATOM 778 O O . ASN A 1 104 ? -2.082 3.016 -7.497 1.00 97.69 104 ASN A O 1
ATOM 782 N N . ALA A 1 105 ? -1.219 1.439 -8.852 1.00 97.12 105 ALA A N 1
ATOM 783 C CA . ALA A 1 105 ? -0.071 2.202 -9.328 1.00 97.12 105 ALA A CA 1
ATOM 784 C C . ALA A 1 105 ? -0.393 2.933 -10.648 1.00 97.12 105 ALA A C 1
ATOM 786 O O . ALA A 1 105 ? 0.085 2.532 -11.708 1.00 97.12 105 ALA A O 1
ATOM 787 N N . ASN A 1 106 ? -1.248 3.964 -10.620 1.00 96.50 106 ASN A N 1
ATOM 788 C CA . ASN A 1 106 ? -1.765 4.619 -11.836 1.00 96.50 106 ASN A CA 1
ATOM 789 C C . ASN A 1 106 ? -0.676 5.289 -12.679 1.00 96.50 106 ASN A C 1
ATOM 791 O O . ASN A 1 106 ? -0.639 5.094 -13.889 1.00 96.50 106 ASN A O 1
ATOM 795 N N . VAL A 1 107 ? 0.205 6.057 -12.038 1.00 96.69 107 VAL A N 1
ATOM 796 C CA . VAL A 1 107 ? 1.412 6.618 -12.656 1.00 96.69 107 VAL A CA 1
ATOM 797 C C . VAL A 1 107 ? 2.582 6.163 -11.804 1.00 96.69 107 VAL A C 1
ATOM 799 O O . VAL A 1 107 ? 2.727 6.585 -10.661 1.00 96.69 107 VAL A O 1
ATOM 802 N N . ALA A 1 108 ? 3.372 5.238 -12.328 1.00 95.12 108 ALA A N 1
ATOM 803 C CA . ALA A 1 108 ? 4.460 4.613 -11.592 1.00 95.12 108 ALA A CA 1
ATOM 804 C C . ALA A 1 108 ? 5.507 4.022 -12.535 1.00 95.12 108 ALA A C 1
ATOM 806 O O . ALA A 1 108 ? 5.205 3.626 -13.663 1.00 95.12 108 ALA A O 1
ATOM 807 N N . ASN A 1 109 ? 6.731 3.949 -12.031 1.00 94.62 109 ASN A N 1
ATOM 808 C CA . ASN A 1 109 ? 7.878 3.269 -12.602 1.00 94.62 109 ASN A CA 1
ATOM 809 C C . ASN A 1 109 ? 8.073 1.906 -11.913 1.00 94.62 109 ASN A C 1
ATOM 811 O O . ASN A 1 109 ? 7.729 1.733 -10.745 1.00 94.62 109 ASN A O 1
ATOM 815 N N . THR A 1 110 ? 8.657 0.947 -12.627 1.00 93.56 110 THR A N 1
ATOM 816 C CA . THR A 1 110 ? 8.901 -0.414 -12.129 1.00 93.56 110 THR A CA 1
ATOM 817 C C . THR A 1 110 ? 10.220 -0.556 -11.359 1.00 93.56 110 THR A C 1
ATOM 819 O O . THR A 1 110 ? 10.423 -1.564 -10.689 1.00 93.56 110 THR A O 1
ATOM 822 N N . ALA A 1 111 ? 11.118 0.435 -11.400 1.00 96.19 111 ALA A N 1
ATOM 823 C CA . ALA A 1 111 ? 12.350 0.444 -10.612 1.00 96.19 111 ALA A CA 1
ATOM 824 C C . ALA A 1 111 ? 12.051 0.572 -9.115 1.00 96.19 111 ALA A C 1
ATOM 826 O O . ALA A 1 111 ? 12.547 -0.231 -8.328 1.00 96.19 111 ALA A O 1
ATOM 827 N N . TRP A 1 112 ? 11.223 1.554 -8.736 1.00 95.88 112 TRP A N 1
ATOM 828 C CA . TRP A 1 112 ? 10.645 1.658 -7.399 1.00 95.88 112 TRP A CA 1
ATOM 829 C C . TRP A 1 112 ? 9.491 2.669 -7.305 1.00 95.88 112 TRP A C 1
ATOM 831 O O . TRP A 1 112 ? 9.414 3.656 -8.046 1.00 95.88 112 TRP A O 1
ATOM 841 N N . VAL A 1 113 ? 8.621 2.451 -6.319 1.00 97.25 113 VAL A N 1
ATOM 842 C CA . VAL A 1 113 ? 7.505 3.323 -5.932 1.00 97.25 113 VAL A CA 1
ATOM 843 C C . VAL A 1 113 ? 7.433 3.388 -4.408 1.00 97.25 113 VAL A C 1
ATOM 845 O O . VAL A 1 113 ? 7.439 2.352 -3.740 1.00 97.25 113 VAL A O 1
ATOM 848 N N . SER A 1 114 ? 7.348 4.595 -3.846 1.00 96.94 114 SER A N 1
ATOM 849 C CA . SER A 1 114 ? 7.090 4.778 -2.413 1.00 96.94 114 SER A CA 1
ATOM 850 C C . SER A 1 114 ? 5.595 4.670 -2.110 1.00 96.94 114 SER A C 1
ATOM 852 O O . SER A 1 114 ? 4.764 5.186 -2.856 1.00 96.94 114 SER A O 1
ATOM 854 N N . LEU A 1 115 ? 5.238 4.033 -0.994 1.00 96.88 115 LEU A N 1
ATOM 855 C CA . LEU A 1 115 ? 3.846 3.899 -0.541 1.00 96.88 115 LEU A CA 1
ATOM 856 C C . LEU A 1 115 ? 3.513 4.790 0.660 1.00 96.88 115 LEU A C 1
ATOM 858 O O . LEU A 1 115 ? 2.361 4.863 1.078 1.00 96.88 115 LEU A O 1
ATOM 862 N N . ARG A 1 116 ? 4.513 5.481 1.224 1.00 91.69 116 ARG A N 1
ATOM 863 C CA . ARG A 1 116 ? 4.371 6.276 2.457 1.00 91.69 116 ARG A CA 1
ATOM 864 C C . ARG A 1 116 ? 3.392 7.451 2.316 1.00 91.69 116 ARG A C 1
ATOM 866 O O . ARG A 1 116 ? 2.966 7.992 3.329 1.00 91.69 116 ARG A O 1
ATOM 873 N N . SER A 1 117 ? 3.052 7.861 1.093 1.00 89.25 117 SER A N 1
ATOM 874 C CA . SER A 1 117 ? 2.122 8.969 0.848 1.00 89.25 117 SER A CA 1
ATOM 875 C C . SER A 1 117 ? 0.645 8.597 0.989 1.00 89.25 117 SER A C 1
ATOM 877 O O . SER A 1 117 ? -0.196 9.491 1.031 1.00 89.25 117 SER A O 1
ATOM 879 N N . VAL A 1 118 ? 0.310 7.306 1.075 1.00 94.44 118 VAL A N 1
ATOM 880 C CA . VAL A 1 118 ? -1.080 6.865 1.220 1.00 94.44 118 VAL A CA 1
ATOM 881 C C . VAL A 1 118 ? -1.459 6.868 2.699 1.00 94.44 118 VAL A C 1
ATOM 883 O O . VAL A 1 118 ? -1.028 6.012 3.478 1.00 94.44 118 VAL A O 1
ATOM 886 N N . SER A 1 119 ? -2.283 7.842 3.078 1.00 96.12 119 SER A N 1
ATOM 887 C CA . SER A 1 119 ? -2.931 7.906 4.383 1.00 96.12 119 SER A CA 1
ATOM 888 C C . SER A 1 119 ? -4.308 8.543 4.247 1.00 96.12 119 SER A C 1
ATOM 890 O O . SER A 1 119 ? -4.445 9.568 3.582 1.00 96.12 119 SER A O 1
ATOM 892 N N . PHE A 1 120 ? -5.327 7.917 4.828 1.00 96.69 120 PHE A N 1
ATOM 893 C CA . PHE A 1 120 ? -6.715 8.359 4.697 1.00 96.69 120 PHE A CA 1
ATOM 894 C C . PHE A 1 120 ? -7.591 7.772 5.803 1.00 96.69 120 PHE A C 1
ATOM 896 O O . PHE A 1 120 ? -7.238 6.775 6.427 1.00 96.69 120 PHE A O 1
ATOM 903 N N . LYS A 1 121 ? -8.762 8.362 6.041 1.00 96.75 121 LYS A N 1
ATOM 904 C CA . LYS A 1 121 ? -9.735 7.823 6.995 1.00 96.75 121 LYS A CA 1
ATOM 905 C C . LYS A 1 121 ? -10.499 6.652 6.377 1.00 96.75 121 LYS A C 1
ATOM 907 O O . LYS A 1 121 ? -11.040 6.791 5.288 1.00 96.75 121 LYS A O 1
ATOM 912 N N . ALA A 1 122 ? -10.562 5.516 7.067 1.00 94.75 122 ALA A N 1
ATOM 913 C CA . ALA A 1 122 ? -11.379 4.388 6.633 1.00 94.75 122 ALA A CA 1
ATOM 914 C C . ALA A 1 122 ? -12.873 4.741 6.697 1.00 94.75 122 ALA A C 1
ATOM 916 O O . ALA A 1 122 ? -13.361 5.270 7.699 1.00 94.75 122 ALA A O 1
ATOM 917 N N . GLU A 1 123 ? -13.594 4.404 5.633 1.00 92.00 123 GLU A N 1
ATOM 918 C CA . GLU A 1 123 ? -15.018 4.697 5.449 1.00 92.00 123 GLU A CA 1
ATOM 919 C C . GLU A 1 123 ? -15.827 3.478 4.969 1.00 92.00 123 GLU A C 1
ATOM 921 O O . GLU A 1 123 ? -17.056 3.535 4.988 1.00 92.00 123 GLU A O 1
ATOM 926 N N . ALA A 1 124 ? -15.161 2.394 4.541 1.00 78.56 124 ALA A N 1
ATOM 927 C CA . ALA A 1 124 ? -15.775 1.171 4.010 1.00 78.56 124 ALA A CA 1
ATOM 928 C C . ALA A 1 124 ? -14.975 -0.101 4.354 1.00 78.56 124 ALA A C 1
ATOM 930 O O . ALA A 1 124 ? -13.732 -0.035 4.514 1.00 78.56 124 ALA A O 1
#

Foldseek 3Di:
DVVVVVVVVVVVCVCVVPDDFFDWAQFDFDQQKDFQDVVPWPHWTWGAGPQQKIFTWGKIAAGDAFFFRGFDDASNFAQAKDWWWWDAPNDIWIWITHPRRGTHGNGHHRNMTTPRRDMDHGDD

Nearest PDB structures (foldseek):
  3da0-assembly1_C  TM=5.773E-01  e=1.402E-02  Lactococcus phage TP901-1
  2wzp-assembly1_A  TM=6.093E-01  e=2.995E-02  Lactococcus virus P2
  2bse-assembly1_C  TM=5.985E-01  e=3.721E-02  Lactococcus virus P2
  1zru-assembly1_C  TM=5.662E-01  e=3.721E-02  Lactococcus virus P2
  3zy7-assembly1_B  TM=2.400E-01  e=8.911E+00  Mus musculus

pLDDT: mean 92.31, std 8.55, range [58.78, 98.5]

Radius of gyration: 17.96 Å; Cα contacts (8 Å, |Δi|>4): 292; chains: 1; bounding box: 41×29×55 Å

Mean predicted aligned error: 5.97 Å

Secondary structure (DSSP, 8-state):
-HHHHHHHHHHHHHHHHTPPPPPPB-PPP-TTEEES-TTTSPPPEEEE-TTSEEEEE-EEEES-TTSEEEEPPTTS--SS-EEEEEEETTEEEEEEE-TT-EEEEEE--SS-EE-TT-EEE---